Protein AF-A0A0B2VLT5-F1 (afdb_monomer)

Foldseek 3Di:
DDDDDDDPVVVVVVVCLQCVVVVVLVVCPPPPVVVVVVCVVVPDPDPDPPCQQQAWDAQLLDNVDTDGPVCNVVVNNVSVVVVCVVQPSNFDWDAAPLDRVDTHGPSCNVVCNVVPPSNVVSVVVVVPPPDDDDDDPPPPPPDDDDD

Solvent-accessible surface area (backbone atoms only — not comparable to full-atom values): 9099 Å² total; per-residue (Å²): 136,87,83,80,78,83,53,73,63,58,58,47,54,53,49,44,44,56,50,47,54,54,46,46,56,47,58,58,48,68,55,54,50,53,49,49,53,49,42,66,70,66,66,58,102,60,86,72,56,71,67,62,47,59,36,71,40,69,41,60,89,39,86,84,42,71,35,34,50,75,50,38,67,66,49,47,57,53,52,51,54,51,48,45,68,74,49,49,83,74,61,59,68,40,66,41,92,57,40,80,86,43,74,34,50,55,62,43,41,71,66,46,61,78,69,37,82,44,43,63,59,38,52,54,50,59,73,65,48,88,63,80,82,78,82,81,77,82,74,74,91,80,83,87,86,89,131

Structure (mmCIF, N/CA/C/O backbone):
data_AF-A0A0B2VLT5-F1
#
_entry.id   AF-A0A0B2VLT5-F1
#
loop_
_atom_site.group_PDB
_atom_site.id
_atom_site.type_symbol
_atom_site.label_atom_id
_atom_site.label_alt_id
_atom_site.label_comp_id
_atom_site.label_asym_id
_atom_site.label_entity_id
_atom_site.label_seq_id
_atom_site.pdbx_PDB_ins_code
_atom_site.Cartn_x
_atom_site.Cartn_y
_atom_site.Cartn_z
_atom_site.occupancy
_atom_site.B_iso_or_equiv
_atom_site.auth_seq_id
_atom_site.auth_comp_id
_atom_site.auth_asym_id
_atom_site.auth_atom_id
_atom_site.pdbx_PDB_model_num
ATOM 1 N N . MET A 1 1 ? -34.898 -13.452 -31.255 1.00 32.50 1 MET A N 1
ATOM 2 C CA . MET A 1 1 ? -33.589 -12.766 -31.201 1.00 32.50 1 MET A CA 1
ATOM 3 C C . MET A 1 1 ? -33.677 -11.670 -30.149 1.00 32.50 1 MET A C 1
ATOM 5 O O . MET A 1 1 ? -34.448 -10.741 -30.332 1.00 32.50 1 MET A O 1
ATOM 9 N N . TYR A 1 2 ? -33.009 -11.833 -29.003 1.00 28.30 2 TYR A N 1
ATOM 10 C CA . TYR A 1 2 ? -33.120 -10.909 -27.866 1.00 28.30 2 TYR A CA 1
ATOM 11 C C . TYR A 1 2 ? -32.146 -9.733 -28.020 1.00 28.30 2 TYR A C 1
ATOM 13 O O . TYR A 1 2 ? -30.931 -9.914 -27.968 1.00 28.30 2 TYR A O 1
ATOM 21 N N . TYR A 1 3 ? -32.688 -8.526 -28.171 1.00 31.03 3 TYR A N 1
ATOM 22 C CA . TYR A 1 3 ? -31.954 -7.268 -28.037 1.00 31.03 3 TYR A CA 1
ATOM 23 C C . TYR A 1 3 ? -31.656 -7.044 -26.543 1.00 31.03 3 TYR A C 1
ATOM 25 O O . TYR A 1 3 ? -32.567 -6.774 -25.764 1.00 31.03 3 TYR A O 1
ATOM 33 N N . LYS A 1 4 ? -30.396 -7.180 -26.106 1.00 37.44 4 LYS A N 1
ATOM 34 C CA . LYS A 1 4 ? -29.987 -6.767 -24.750 1.00 37.44 4 LYS A CA 1
ATOM 35 C C . LYS A 1 4 ? -29.753 -5.256 -24.754 1.00 37.44 4 LYS A C 1
ATOM 37 O O . LYS A 1 4 ? -28.730 -4.790 -25.255 1.00 37.44 4 LYS A O 1
ATOM 42 N N . SER A 1 5 ? -30.704 -4.490 -24.217 1.00 35.41 5 SER A N 1
ATOM 43 C CA . SER A 1 5 ? -30.521 -3.058 -23.979 1.00 35.41 5 SER A CA 1
ATOM 44 C C . SER A 1 5 ? -29.389 -2.857 -22.972 1.00 35.41 5 SER A C 1
ATOM 46 O O . SER A 1 5 ? -29.447 -3.360 -21.852 1.00 35.41 5 SER A O 1
ATOM 48 N N . LYS A 1 6 ? -28.340 -2.129 -23.368 1.00 43.66 6 LYS A N 1
ATOM 49 C CA . LYS A 1 6 ? -27.298 -1.670 -22.444 1.00 43.66 6 LYS A CA 1
ATOM 50 C C . LYS A 1 6 ? -27.939 -0.673 -21.487 1.00 43.66 6 LYS A C 1
ATOM 52 O O . LYS A 1 6 ? -28.342 0.413 -21.902 1.00 43.66 6 LYS A O 1
ATOM 57 N N . ASN A 1 7 ? -28.074 -1.054 -20.224 1.00 42.03 7 ASN A N 1
ATOM 58 C CA . ASN A 1 7 ? -28.660 -0.190 -19.217 1.00 42.03 7 ASN A CA 1
ATOM 59 C C . ASN A 1 7 ? -27.728 1.006 -18.985 1.00 42.03 7 ASN A C 1
ATOM 61 O O . ASN A 1 7 ? -26.517 0.854 -18.829 1.00 42.03 7 ASN A O 1
ATOM 65 N N . ARG A 1 8 ? -28.305 2.210 -18.927 1.00 33.72 8 ARG A N 1
ATOM 66 C CA . ARG A 1 8 ? -27.629 3.495 -18.648 1.00 33.72 8 ARG A CA 1
ATOM 67 C C . ARG A 1 8 ? -26.708 3.440 -17.414 1.00 33.72 8 ARG A C 1
ATOM 69 O O . ARG A 1 8 ? -25.706 4.148 -17.352 1.00 33.72 8 ARG A O 1
ATOM 76 N N . TRP A 1 9 ? -27.031 2.560 -16.467 1.00 30.94 9 TRP A N 1
ATOM 77 C CA . TRP A 1 9 ? -26.272 2.279 -15.249 1.00 30.94 9 TRP A CA 1
ATOM 78 C C . TRP A 1 9 ? -24.928 1.580 -15.486 1.00 30.94 9 TRP A C 1
ATOM 80 O O . TRP A 1 9 ? -23.974 1.870 -14.768 1.00 30.94 9 TRP A O 1
ATOM 90 N N . ASP A 1 10 ? -24.806 0.728 -16.506 1.00 39.78 10 ASP A N 1
ATOM 91 C CA . ASP A 1 10 ? -23.534 0.072 -16.841 1.00 39.78 10 ASP A CA 1
ATOM 92 C C . ASP A 1 10 ? -22.559 1.076 -17.453 1.00 39.78 10 ASP A C 1
ATOM 94 O O . ASP A 1 10 ? -21.380 1.108 -17.107 1.00 39.78 10 ASP A O 1
ATOM 98 N N . SER A 1 11 ? -23.071 1.984 -18.288 1.00 38.75 11 SER A N 1
ATOM 99 C CA . SER A 1 11 ? -22.299 3.111 -18.815 1.00 38.75 11 SER A CA 1
ATOM 100 C C . SER A 1 11 ? -21.906 4.106 -17.718 1.00 38.75 11 SER A C 1
ATOM 102 O O . SER A 1 11 ? -20.792 4.620 -17.755 1.00 38.75 11 SER A O 1
ATOM 104 N N . TYR A 1 12 ? -22.759 4.330 -16.711 1.00 33.28 12 TYR A N 1
ATOM 105 C CA . TYR A 1 12 ? -22.439 5.154 -15.538 1.00 33.28 12 TYR A CA 1
ATOM 106 C C . TYR A 1 12 ? -21.369 4.507 -14.647 1.00 33.28 12 TYR A C 1
ATOM 108 O O . TYR A 1 12 ? -20.418 5.177 -14.262 1.00 33.28 12 TYR A O 1
ATOM 116 N N . ARG A 1 13 ? -21.445 3.192 -14.399 1.00 34.34 13 ARG A N 1
ATOM 117 C CA . ARG A 1 13 ? -20.436 2.433 -13.637 1.00 34.34 13 ARG A CA 1
ATOM 118 C C . ARG A 1 13 ? -19.086 2.394 -14.360 1.00 34.34 13 ARG A C 1
ATOM 120 O O . ARG A 1 13 ? -18.043 2.504 -13.719 1.00 34.34 13 ARG A O 1
ATOM 127 N N . GLN A 1 14 ? -19.104 2.301 -15.692 1.00 39.12 14 GLN A N 1
ATOM 128 C CA . GLN A 1 14 ? -17.914 2.310 -16.552 1.00 39.12 14 GLN A CA 1
ATOM 129 C C . GLN A 1 14 ? -17.305 3.721 -16.714 1.00 39.12 14 GLN A C 1
ATOM 131 O O . GLN A 1 14 ? -16.085 3.876 -16.793 1.00 39.12 14 GLN A O 1
ATOM 136 N N . ALA A 1 15 ? -18.139 4.767 -16.713 1.00 38.34 15 ALA A N 1
ATOM 137 C CA . ALA A 1 15 ? -17.708 6.165 -16.676 1.00 38.34 15 ALA A CA 1
ATOM 138 C C . ALA A 1 15 ? -17.158 6.554 -15.296 1.00 38.34 15 ALA A C 1
ATOM 140 O O . ALA A 1 15 ? -16.119 7.209 -15.223 1.00 38.34 15 ALA A O 1
ATOM 141 N N . GLN A 1 16 ? -17.784 6.079 -14.213 1.00 33.00 16 GLN A N 1
ATOM 142 C CA . GLN A 1 16 ? -17.254 6.197 -12.859 1.00 33.00 16 GLN A CA 1
ATOM 143 C C . GLN A 1 16 ? -15.916 5.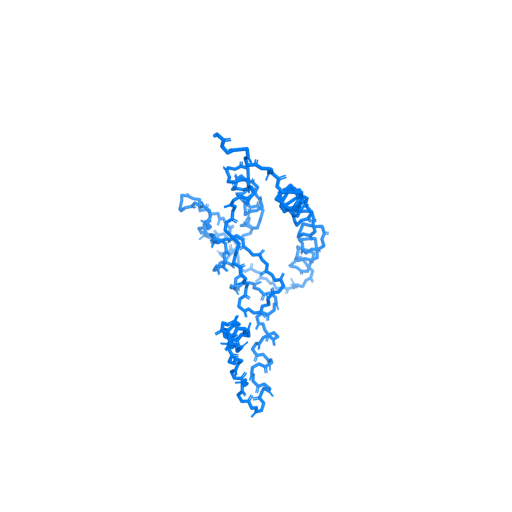472 -12.747 1.00 33.00 16 GLN A C 1
ATOM 145 O O . GLN A 1 16 ? -14.959 6.110 -12.368 1.00 33.00 16 GLN A O 1
ATOM 150 N N . THR A 1 17 ? -15.747 4.220 -13.173 1.00 41.47 17 THR A N 1
ATOM 151 C CA . THR A 1 17 ? -14.426 3.544 -13.086 1.00 41.47 17 THR A CA 1
ATOM 152 C C . THR A 1 17 ? -13.307 4.265 -13.849 1.00 41.47 17 THR A C 1
ATOM 154 O O . THR A 1 17 ? -12.176 4.313 -13.369 1.00 41.47 17 THR A O 1
ATOM 157 N N . ARG A 1 18 ? -13.599 4.896 -14.996 1.00 40.50 18 ARG A N 1
ATOM 158 C CA . ARG A 1 18 ? -12.617 5.714 -15.740 1.00 40.50 18 ARG A CA 1
ATOM 159 C C . ARG A 1 18 ? -12.307 7.051 -15.060 1.00 40.50 18 ARG A C 1
ATOM 161 O O . ARG A 1 18 ? -11.143 7.439 -14.993 1.00 40.50 18 ARG A O 1
ATOM 168 N N . ALA A 1 19 ? -13.323 7.741 -14.544 1.00 38.66 19 ALA A N 1
ATOM 169 C CA . ALA A 1 19 ? -13.156 9.003 -13.826 1.00 38.66 19 ALA A CA 1
ATOM 170 C C . ALA A 1 19 ? -12.525 8.797 -12.441 1.00 38.66 19 ALA A C 1
ATOM 172 O O . ALA A 1 19 ? -11.657 9.562 -12.049 1.00 38.66 19 ALA A O 1
ATOM 173 N N . VAL A 1 20 ? -12.901 7.729 -11.741 1.00 45.91 20 VAL A N 1
ATOM 174 C CA . VAL A 1 20 ? -12.418 7.322 -10.420 1.00 45.91 20 VAL A CA 1
ATOM 175 C C . VAL A 1 20 ? -10.979 6.827 -10.521 1.00 45.91 20 VAL A C 1
ATOM 177 O O . VAL A 1 20 ? -10.178 7.241 -9.706 1.00 45.91 20 VAL A O 1
ATOM 180 N N . GLY A 1 21 ? -10.584 6.083 -11.560 1.00 42.53 21 GLY A N 1
ATOM 181 C CA . GLY A 1 21 ? -9.178 5.700 -11.754 1.00 42.53 21 GLY A CA 1
ATOM 182 C C . GLY A 1 21 ? -8.243 6.901 -11.957 1.00 42.53 21 GLY A C 1
ATOM 183 O O . GLY A 1 21 ? -7.168 6.956 -11.365 1.00 42.53 21 GLY A O 1
ATOM 184 N N . LEU A 1 22 ? -8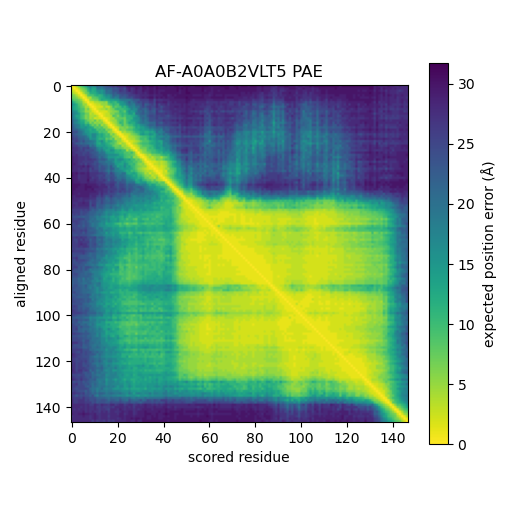.661 7.907 -12.737 1.00 38.75 22 LEU A N 1
ATOM 185 C CA . LEU A 1 22 ? -7.863 9.118 -12.981 1.00 38.75 22 LEU A CA 1
ATOM 186 C C . LEU A 1 22 ? -7.955 10.143 -11.835 1.00 38.75 22 LEU A C 1
ATOM 188 O O . LEU A 1 22 ? -6.977 10.834 -11.554 1.00 38.75 22 LEU A O 1
ATOM 192 N N . ALA A 1 23 ? -9.107 10.243 -11.170 1.00 41.19 23 ALA A N 1
ATOM 193 C CA . ALA A 1 23 ? -9.319 11.114 -10.017 1.00 41.19 23 ALA A CA 1
ATOM 194 C C . ALA A 1 23 ? -8.699 10.536 -8.743 1.00 41.19 23 ALA A C 1
ATOM 196 O O . ALA A 1 23 ? -8.127 11.302 -7.987 1.00 41.19 23 ALA A O 1
ATOM 197 N N . GLN A 1 24 ? -8.712 9.217 -8.530 1.00 43.50 24 GLN A N 1
ATOM 198 C CA . GLN A 1 24 ? -7.946 8.557 -7.468 1.00 43.50 24 GLN A CA 1
ATOM 199 C C . GLN A 1 24 ? -6.452 8.661 -7.766 1.00 43.50 24 GLN A C 1
ATOM 201 O O . GLN A 1 24 ? -5.702 9.073 -6.892 1.00 43.50 24 GLN A O 1
ATOM 206 N N . TYR A 1 25 ? -6.012 8.425 -9.009 1.00 42.34 25 TYR A N 1
ATOM 207 C CA . TYR A 1 25 ? -4.620 8.679 -9.391 1.00 42.34 25 TYR A CA 1
ATOM 208 C C . TYR A 1 25 ? -4.181 10.114 -9.059 1.00 42.34 25 TYR A C 1
ATOM 210 O O . TYR A 1 25 ? -3.100 10.283 -8.514 1.00 42.34 25 TYR A O 1
ATOM 218 N N . LYS A 1 26 ? -5.019 11.133 -9.312 1.00 39.09 26 LYS A N 1
ATOM 219 C CA . LYS A 1 26 ? -4.724 12.543 -8.989 1.00 39.09 26 LYS A CA 1
ATOM 220 C C . LYS A 1 26 ? -4.878 12.893 -7.498 1.00 39.09 26 LYS A C 1
ATOM 222 O O . LYS A 1 26 ? -4.019 13.589 -6.971 1.00 39.09 26 LYS A O 1
ATOM 227 N N . ALA A 1 27 ? -5.912 12.400 -6.814 1.00 40.19 27 ALA A N 1
ATOM 228 C CA . ALA A 1 27 ? -6.207 12.697 -5.407 1.00 40.19 27 ALA A CA 1
ATOM 229 C C . ALA A 1 27 ? -5.251 11.989 -4.433 1.00 40.19 27 ALA A C 1
ATOM 231 O O . ALA A 1 27 ? -4.867 12.576 -3.426 1.00 40.19 27 ALA A O 1
ATOM 232 N N . PHE A 1 28 ? -4.796 10.772 -4.756 1.00 43.16 28 PHE A N 1
ATOM 233 C CA . PHE A 1 28 ? -3.748 10.091 -3.987 1.00 43.16 28 PHE A CA 1
ATOM 234 C C . PHE A 1 28 ? -2.353 10.705 -4.224 1.00 43.16 28 PHE A C 1
ATOM 236 O O . PHE A 1 28 ? -1.499 10.616 -3.345 1.00 43.16 28 PHE A O 1
ATOM 243 N N . TYR A 1 29 ? -2.106 11.350 -5.376 1.00 45.06 29 TYR A N 1
ATOM 244 C CA . TYR A 1 29 ? -0.810 11.972 -5.690 1.00 45.06 29 TYR A CA 1
ATOM 245 C C . TYR A 1 29 ? -0.641 13.404 -5.171 1.00 45.06 29 TYR A C 1
ATOM 247 O O . TYR A 1 29 ? 0.478 13.776 -4.834 1.00 45.06 29 TYR A O 1
ATOM 255 N N . SER A 1 30 ? -1.690 14.235 -5.145 1.00 42.50 30 SER A N 1
ATOM 256 C CA . SER A 1 30 ? -1.492 15.685 -4.969 1.00 42.50 30 SER A CA 1
ATOM 257 C C . SER A 1 30 ? -1.357 16.151 -3.520 1.00 42.50 30 SER A C 1
ATOM 259 O O . SER A 1 30 ? -0.717 17.169 -3.290 1.00 42.50 30 SER A O 1
ATOM 261 N N . ALA A 1 31 ? -1.946 15.446 -2.551 1.00 40.34 31 ALA A N 1
ATOM 262 C CA . ALA A 1 31 ? -1.910 15.856 -1.142 1.00 40.34 31 ALA A CA 1
ATOM 263 C C . ALA A 1 31 ? -1.021 14.942 -0.286 1.00 40.34 31 ALA A C 1
ATOM 265 O O . ALA A 1 31 ? -0.200 15.428 0.481 1.00 40.34 31 ALA A O 1
ATOM 266 N N . TYR A 1 32 ? -1.121 13.621 -0.468 1.00 50.03 32 TYR A N 1
ATOM 267 C CA . TYR A 1 32 ? -0.439 12.655 0.399 1.00 50.03 32 TYR A CA 1
ATOM 268 C C . TYR A 1 32 ? 1.054 12.484 0.086 1.00 50.03 32 TYR A C 1
ATOM 270 O O . TYR A 1 32 ? 1.843 12.361 1.005 1.00 50.03 32 TYR A O 1
ATOM 278 N N . GLN A 1 33 ? 1.480 12.504 -1.182 1.00 52.34 33 GLN A N 1
ATOM 279 C CA . GLN A 1 33 ? 2.899 12.304 -1.530 1.00 52.34 33 GLN A CA 1
ATOM 280 C C . GLN A 1 33 ? 3.769 13.533 -1.240 1.00 52.34 33 GLN A C 1
ATOM 282 O O . GLN A 1 33 ? 4.922 13.379 -0.859 1.00 52.34 33 GLN A O 1
ATOM 287 N N . VAL A 1 34 ? 3.226 14.745 -1.396 1.00 46.69 34 VAL A N 1
ATOM 288 C CA . VAL A 1 34 ? 3.973 15.980 -1.113 1.00 46.69 34 VAL A CA 1
ATOM 289 C C . VAL A 1 34 ? 4.086 16.202 0.390 1.00 46.69 34 VAL A C 1
ATOM 291 O O . VAL A 1 34 ? 5.178 16.501 0.849 1.00 46.69 34 VAL A O 1
ATOM 294 N N . LEU A 1 35 ? 3.011 15.990 1.159 1.00 49.62 35 LEU A N 1
ATOM 295 C CA . LEU A 1 35 ? 3.065 16.089 2.619 1.00 49.62 35 LEU A CA 1
ATOM 296 C C . LEU A 1 35 ? 3.897 14.963 3.237 1.00 49.62 35 LEU A C 1
ATOM 298 O O . LEU A 1 35 ? 4.732 15.260 4.069 1.00 49.62 35 LEU A O 1
ATOM 302 N N . PHE A 1 36 ? 3.785 13.717 2.767 1.00 51.31 36 PHE A N 1
ATOM 303 C CA . PHE A 1 36 ? 4.591 12.606 3.289 1.00 51.31 36 PHE A CA 1
ATOM 304 C C . PHE A 1 36 ? 6.078 12.733 2.918 1.00 51.31 36 PHE A C 1
ATOM 306 O O . PHE A 1 36 ? 6.930 12.503 3.764 1.00 51.31 36 PHE A O 1
ATOM 313 N N . ALA A 1 37 ? 6.425 13.169 1.698 1.00 48.75 37 ALA A N 1
ATOM 314 C CA . ALA A 1 37 ? 7.821 13.466 1.355 1.00 48.75 37 ALA A CA 1
ATOM 315 C C . ALA A 1 37 ? 8.357 14.688 2.123 1.00 48.75 37 ALA A C 1
ATOM 317 O O . ALA A 1 37 ? 9.503 14.679 2.555 1.00 48.75 37 ALA A O 1
ATOM 318 N N . TYR A 1 38 ? 7.534 15.722 2.327 1.00 49.19 38 TYR A N 1
ATOM 319 C CA . TYR A 1 38 ? 7.897 16.914 3.097 1.00 49.19 38 TYR A CA 1
ATOM 320 C C . TYR A 1 38 ? 8.034 16.618 4.596 1.00 49.19 38 TYR A C 1
ATOM 322 O O . TYR A 1 38 ? 8.956 17.121 5.224 1.00 49.19 38 TYR A O 1
ATOM 330 N N . GLU A 1 39 ? 7.175 15.782 5.173 1.00 54.16 39 GLU A N 1
ATOM 331 C CA . GLU A 1 39 ? 7.256 15.331 6.564 1.00 54.16 39 GLU A CA 1
ATOM 332 C C . GLU A 1 39 ? 8.429 14.369 6.747 1.00 54.16 39 GLU A C 1
ATOM 334 O O . GLU A 1 39 ? 9.238 14.610 7.625 1.00 54.16 39 GLU A O 1
ATOM 339 N N . MET A 1 40 ? 8.656 13.391 5.863 1.00 50.59 40 MET A N 1
ATOM 340 C CA . MET A 1 40 ? 9.864 12.549 5.922 1.00 50.59 40 MET A CA 1
ATOM 341 C C . MET A 1 40 ? 11.170 13.350 5.782 1.00 50.59 40 MET A C 1
ATOM 343 O O . MET A 1 40 ? 12.185 12.952 6.345 1.00 50.59 40 MET A O 1
ATOM 347 N N . MET A 1 41 ? 11.161 14.471 5.049 1.00 49.47 41 MET A N 1
ATOM 348 C CA . MET A 1 41 ? 12.318 15.370 4.926 1.00 49.47 41 MET A CA 1
ATOM 349 C C . MET A 1 41 ? 12.445 16.388 6.077 1.00 49.47 41 MET A C 1
ATOM 351 O O . MET A 1 41 ? 13.543 16.895 6.287 1.00 49.47 41 MET A O 1
ATOM 355 N N . ASN A 1 42 ? 11.371 16.704 6.816 1.00 45.78 42 ASN A N 1
ATOM 356 C CA . ASN A 1 42 ? 11.377 17.734 7.875 1.00 45.78 42 ASN A CA 1
ATOM 357 C C . ASN A 1 42 ? 11.219 17.190 9.300 1.00 45.78 42 ASN A C 1
ATOM 359 O O . ASN A 1 42 ? 11.655 17.831 10.254 1.00 45.78 42 ASN A O 1
ATOM 363 N N . THR A 1 43 ? 10.625 16.015 9.479 1.00 45.41 43 THR A N 1
ATOM 364 C CA . THR A 1 43 ? 10.610 15.287 10.743 1.00 45.41 43 THR A CA 1
ATOM 365 C C . THR A 1 43 ? 11.796 14.348 10.728 1.00 45.41 43 THR A C 1
ATOM 367 O O . THR A 1 43 ? 11.666 13.168 10.420 1.00 45.41 43 THR A O 1
ATOM 370 N N . THR A 1 44 ? 12.972 14.905 10.996 1.00 44.56 44 THR A N 1
ATOM 371 C CA . THR A 1 44 ? 13.973 14.353 11.913 1.00 44.56 44 THR A CA 1
ATOM 372 C C . THR A 1 44 ? 15.369 14.838 11.535 1.00 44.56 44 THR A C 1
ATOM 374 O O . THR A 1 44 ? 15.962 14.461 10.532 1.00 44.56 44 THR A O 1
ATOM 377 N N . SER A 1 45 ? 15.969 15.594 12.444 1.00 50.22 45 SER A N 1
ATOM 378 C CA . SER A 1 45 ? 17.407 15.559 12.695 1.00 50.22 45 SER A CA 1
ATOM 379 C C . SER A 1 45 ? 17.807 14.188 13.278 1.00 50.22 45 SER A C 1
ATOM 381 O O . SER A 1 45 ? 18.378 14.118 14.364 1.00 50.22 45 SER A O 1
ATOM 383 N N . VAL A 1 46 ? 17.409 13.090 12.628 1.00 55.28 46 VAL A N 1
ATOM 384 C CA . VAL A 1 46 ? 17.827 11.726 12.958 1.00 55.28 46 VAL A CA 1
ATOM 385 C C . VAL A 1 46 ? 18.884 11.381 11.932 1.00 55.28 46 VAL A C 1
ATOM 387 O O . VAL A 1 46 ? 18.624 11.372 10.731 1.00 55.28 46 VAL A O 1
ATOM 390 N N . GLU A 1 47 ? 20.095 11.133 12.414 1.00 60.00 47 GLU A N 1
ATOM 391 C CA . GLU A 1 47 ? 21.168 10.551 11.621 1.00 60.00 47 GLU A CA 1
ATOM 392 C C . GLU A 1 47 ? 20.703 9.172 11.135 1.00 60.00 47 GLU A C 1
ATOM 394 O O . GLU A 1 47 ? 20.837 8.160 11.822 1.00 60.00 47 GLU A O 1
ATOM 399 N N . MET A 1 48 ? 20.064 9.125 9.966 1.00 61.12 48 MET A N 1
ATOM 400 C CA . MET A 1 48 ? 19.707 7.867 9.330 1.00 61.12 48 MET A CA 1
ATOM 401 C C . MET A 1 48 ? 21.006 7.145 8.970 1.00 61.12 48 MET A C 1
ATOM 403 O O . MET A 1 48 ? 21.813 7.659 8.195 1.00 61.12 48 MET A O 1
ATOM 407 N N . ASN A 1 49 ? 21.218 5.954 9.536 1.00 74.00 49 ASN A N 1
ATOM 408 C CA . ASN A 1 49 ? 22.391 5.143 9.227 1.00 74.00 49 ASN A CA 1
ATOM 409 C C . ASN A 1 49 ? 22.462 4.883 7.709 1.00 74.00 49 ASN A C 1
ATOM 411 O O . ASN A 1 49 ? 21.500 4.400 7.109 1.00 74.00 49 ASN A O 1
ATOM 415 N N . SER A 1 50 ? 23.615 5.180 7.099 1.00 77.12 50 SER A N 1
ATOM 416 C CA . SER A 1 50 ? 23.880 5.003 5.661 1.00 77.12 50 SER A CA 1
ATOM 417 C C . SER A 1 50 ? 23.553 3.595 5.138 1.00 77.12 50 SER A C 1
ATOM 419 O O . SER A 1 50 ? 23.149 3.424 3.985 1.00 77.12 50 SER A O 1
ATOM 421 N N . GLU A 1 51 ? 23.667 2.586 6.001 1.00 81.56 51 GLU A N 1
ATOM 422 C CA . GLU A 1 51 ? 23.361 1.194 5.680 1.00 81.56 51 GLU A CA 1
ATOM 423 C C . GLU A 1 51 ? 21.854 0.950 5.494 1.00 81.56 51 GLU A C 1
ATOM 425 O O . GLU A 1 51 ? 21.447 0.212 4.598 1.00 81.56 51 GLU A O 1
ATOM 430 N N . GLU A 1 52 ? 20.998 1.639 6.256 1.00 80.56 52 GLU A N 1
ATOM 431 C CA . GLU A 1 52 ? 19.545 1.477 6.144 1.00 80.56 52 GLU A CA 1
ATOM 432 C C . GLU A 1 52 ? 18.996 2.162 4.886 1.00 80.56 52 GLU A C 1
ATOM 434 O O . GLU A 1 52 ? 18.084 1.636 4.250 1.00 80.56 52 GLU A O 1
ATOM 439 N N . LEU A 1 53 ? 19.595 3.283 4.463 1.00 80.25 53 LEU A N 1
ATOM 440 C CA . LEU A 1 53 ? 19.238 4.001 3.227 1.00 80.25 53 LEU A CA 1
ATOM 441 C C . LEU A 1 53 ? 19.578 3.216 1.952 1.00 80.25 53 LEU A C 1
ATOM 443 O O . LEU A 1 53 ? 18.913 3.356 0.923 1.00 80.25 53 LEU A O 1
ATOM 447 N N . THR A 1 54 ? 20.622 2.391 2.016 1.00 87.69 54 THR A N 1
ATOM 448 C CA . THR A 1 54 ? 21.097 1.576 0.888 1.00 87.69 54 THR A CA 1
ATOM 449 C C . THR A 1 54 ? 20.532 0.157 0.902 1.00 87.69 54 THR A C 1
ATOM 451 O O . THR A 1 54 ? 20.685 -0.579 -0.078 1.00 87.69 54 THR A O 1
ATOM 454 N N . ARG A 1 55 ? 19.813 -0.222 1.969 1.00 92.38 55 ARG A N 1
ATOM 455 C CA . ARG A 1 55 ? 19.119 -1.504 2.083 1.00 92.38 55 ARG A CA 1
ATOM 456 C C . ARG A 1 55 ? 18.195 -1.727 0.887 1.00 92.38 55 ARG A C 1
ATOM 458 O O . ARG A 1 55 ? 17.331 -0.906 0.584 1.00 92.38 55 ARG A O 1
ATOM 465 N N . LEU A 1 56 ? 18.341 -2.879 0.235 1.00 94.00 56 LEU A N 1
ATOM 466 C CA . LEU A 1 56 ? 17.530 -3.240 -0.924 1.00 94.00 56 LEU A CA 1
ATOM 467 C C . LEU A 1 56 ? 16.167 -3.805 -0.503 1.00 94.00 56 LEU A C 1
ATOM 469 O O . LEU A 1 56 ? 16.075 -4.826 0.180 1.00 94.00 56 LEU A O 1
ATOM 473 N N . LEU A 1 57 ? 15.102 -3.169 -0.978 1.00 92.06 57 LEU A N 1
ATOM 474 C CA . LEU A 1 57 ? 13.716 -3.601 -0.862 1.00 92.06 57 LEU A CA 1
ATOM 475 C C . LEU A 1 57 ? 13.238 -4.199 -2.187 1.00 92.06 57 LEU A C 1
ATOM 477 O O . LEU A 1 57 ? 13.598 -3.734 -3.268 1.00 92.06 57 LEU A O 1
ATOM 481 N N . THR A 1 58 ? 12.413 -5.242 -2.104 1.00 95.12 58 THR A N 1
ATOM 482 C CA . THR A 1 58 ? 11.804 -5.869 -3.287 1.00 95.12 58 THR A CA 1
ATOM 483 C C . THR A 1 58 ? 10.505 -5.155 -3.646 1.00 95.12 58 THR A C 1
ATOM 485 O O . THR A 1 58 ? 9.682 -4.889 -2.768 1.00 95.12 58 THR A O 1
ATOM 488 N N . CYS A 1 59 ? 10.307 -4.844 -4.928 1.00 94.06 59 CYS A N 1
ATOM 489 C CA . CYS A 1 59 ? 9.086 -4.191 -5.385 1.00 94.06 59 CYS A CA 1
ATOM 490 C C . CYS A 1 59 ? 7.874 -5.139 -5.301 1.00 94.06 59 CYS A C 1
ATOM 492 O O . CYS A 1 59 ? 7.927 -6.246 -5.835 1.00 94.06 59 CYS A O 1
ATOM 494 N N . PRO A 1 60 ? 6.731 -4.691 -4.756 1.00 94.19 60 PRO A N 1
ATOM 495 C CA . PRO A 1 60 ? 5.494 -5.473 -4.726 1.00 94.19 60 PRO A CA 1
ATOM 496 C C . PRO A 1 60 ? 4.924 -5.800 -6.115 1.00 94.19 60 PRO A C 1
ATOM 498 O O . PRO A 1 60 ? 4.168 -6.753 -6.268 1.00 94.19 60 PRO A O 1
ATOM 501 N N . TYR A 1 61 ? 5.265 -5.017 -7.141 1.00 92.19 61 TYR A N 1
ATOM 502 C CA . TYR A 1 61 ? 4.776 -5.232 -8.507 1.00 92.19 61 TYR A CA 1
ATOM 503 C C . TYR A 1 61 ? 5.645 -6.205 -9.321 1.00 92.19 61 TYR A C 1
ATOM 505 O O . TYR A 1 61 ? 5.189 -6.691 -10.355 1.00 92.19 61 TYR A O 1
ATOM 513 N N . SER A 1 62 ? 6.890 -6.461 -8.898 1.00 92.88 62 SER A N 1
ATOM 514 C CA . SER A 1 62 ? 7.826 -7.362 -9.580 1.00 92.88 62 SER A CA 1
ATOM 515 C C . SER A 1 62 ? 8.934 -7.822 -8.633 1.00 92.88 62 SER A C 1
ATOM 517 O O . SER A 1 62 ? 9.703 -6.997 -8.136 1.00 92.88 62 SER A O 1
ATOM 519 N N . GLY A 1 63 ? 9.062 -9.140 -8.447 1.00 91.62 63 GLY A N 1
ATOM 520 C CA . GLY A 1 63 ? 10.118 -9.744 -7.623 1.00 91.62 63 GLY A CA 1
ATOM 521 C C . GLY A 1 63 ? 11.538 -9.520 -8.157 1.00 91.62 63 GLY A C 1
ATOM 522 O O . GLY A 1 63 ? 12.501 -9.630 -7.401 1.00 91.62 63 GLY A O 1
ATOM 523 N N . ASP A 1 64 ? 11.669 -9.146 -9.431 1.00 94.12 64 ASP A N 1
ATOM 524 C CA . ASP A 1 64 ? 12.961 -8.868 -10.065 1.00 94.12 64 ASP A CA 1
ATOM 525 C C . ASP A 1 64 ? 13.511 -7.485 -9.691 1.00 94.12 64 ASP A C 1
ATOM 527 O O . ASP A 1 64 ? 14.706 -7.216 -9.821 1.00 94.12 64 ASP A O 1
ATOM 531 N N . HIS A 1 65 ? 12.652 -6.577 -9.226 1.00 94.31 65 HIS A N 1
ATOM 532 C CA . HIS A 1 65 ? 13.066 -5.229 -8.865 1.00 94.31 65 HIS A CA 1
ATOM 533 C C . HIS A 1 65 ? 13.558 -5.191 -7.416 1.00 94.31 65 HIS A C 1
ATOM 535 O O . HIS A 1 65 ? 12.767 -5.317 -6.478 1.00 94.31 65 HIS A O 1
ATOM 541 N N . LYS A 1 66 ? 14.857 -4.933 -7.246 1.00 95.94 66 LYS A N 1
ATOM 542 C CA . LYS A 1 66 ? 15.496 -4.634 -5.959 1.00 95.94 66 LYS A CA 1
ATOM 543 C C . LYS A 1 66 ? 15.951 -3.179 -5.952 1.00 95.94 66 LYS A C 1
ATOM 545 O O . LYS A 1 66 ? 16.748 -2.793 -6.801 1.00 95.94 66 LYS A O 1
ATOM 550 N N . ILE A 1 67 ? 15.422 -2.379 -5.034 1.00 92.94 67 ILE A N 1
ATOM 551 C CA . ILE A 1 67 ? 15.562 -0.917 -5.023 1.00 92.94 67 ILE A CA 1
ATOM 552 C C . ILE A 1 67 ? 16.032 -0.476 -3.644 1.00 92.94 67 ILE A C 1
ATOM 554 O O . ILE A 1 67 ? 15.566 -1.024 -2.649 1.00 92.94 67 ILE A O 1
ATOM 558 N N . ALA A 1 68 ? 16.936 0.499 -3.574 1.00 89.50 68 ALA A N 1
ATOM 559 C CA . ALA A 1 68 ? 17.347 1.078 -2.299 1.00 89.50 68 ALA A CA 1
ATOM 560 C C . ALA A 1 68 ? 16.136 1.664 -1.553 1.00 89.50 68 ALA A C 1
ATOM 562 O O . ALA A 1 68 ? 15.203 2.185 -2.173 1.00 89.50 68 ALA A O 1
ATOM 563 N N . SER A 1 69 ? 16.137 1.575 -0.226 1.00 86.75 69 SER A N 1
ATOM 564 C CA . SER A 1 69 ? 15.030 2.047 0.610 1.00 86.75 69 SER A CA 1
ATOM 565 C C . SER A 1 69 ? 14.735 3.533 0.390 1.00 86.75 69 SER A C 1
ATOM 567 O O . SER A 1 69 ? 13.568 3.912 0.330 1.00 8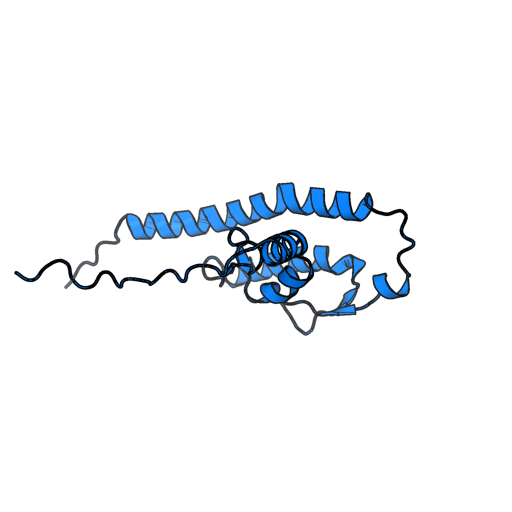6.75 69 SER A O 1
ATOM 569 N N . ILE A 1 70 ? 15.764 4.352 0.150 1.00 83.94 70 ILE A N 1
ATOM 570 C CA . ILE A 1 70 ? 15.614 5.780 -0.158 1.00 83.94 70 ILE A CA 1
ATOM 571 C C . ILE A 1 70 ? 14.839 6.041 -1.465 1.00 83.94 70 ILE A C 1
ATOM 573 O O . ILE A 1 70 ? 14.102 7.019 -1.568 1.00 83.94 70 ILE A O 1
ATOM 577 N N . ASP A 1 71 ? 14.931 5.131 -2.438 1.00 85.31 71 ASP A N 1
ATOM 578 C CA . ASP A 1 71 ? 14.343 5.285 -3.775 1.00 85.31 71 ASP A CA 1
ATOM 579 C C . ASP A 1 71 ? 13.011 4.534 -3.950 1.00 85.31 71 ASP A C 1
ATOM 581 O O . ASP A 1 71 ? 12.341 4.662 -4.985 1.00 85.31 71 ASP A O 1
ATOM 585 N N . ILE A 1 72 ? 12.599 3.727 -2.965 1.00 84.19 72 ILE A N 1
ATOM 586 C CA . ILE A 1 72 ? 11.486 2.780 -3.124 1.00 84.19 72 ILE A CA 1
ATOM 587 C C . ILE A 1 72 ? 10.164 3.478 -3.460 1.00 84.19 72 ILE A C 1
ATOM 589 O O . ILE A 1 72 ? 9.418 3.000 -4.312 1.00 84.19 72 ILE A O 1
ATOM 593 N N . PHE A 1 73 ? 9.875 4.635 -2.863 1.00 82.12 73 PHE A N 1
ATOM 594 C CA . PHE A 1 73 ? 8.626 5.363 -3.101 1.00 82.12 73 PHE A CA 1
ATOM 595 C C . PHE A 1 73 ? 8.530 5.903 -4.528 1.00 82.12 73 PHE A C 1
ATOM 597 O O . PHE A 1 73 ? 7.500 5.746 -5.193 1.00 82.12 73 PHE A O 1
ATOM 604 N N . LEU A 1 74 ? 9.628 6.471 -5.032 1.00 82.88 74 LEU A N 1
ATOM 605 C CA . LEU A 1 74 ? 9.715 6.942 -6.411 1.00 82.88 74 LEU A CA 1
ATOM 606 C C . LEU A 1 74 ? 9.596 5.772 -7.399 1.00 82.88 74 LEU A C 1
ATOM 608 O O . LEU A 1 74 ? 8.917 5.872 -8.426 1.00 82.88 74 LEU A O 1
ATOM 612 N N . HIS A 1 75 ? 10.201 4.631 -7.071 1.00 86.44 75 HIS A N 1
ATOM 613 C CA . HIS A 1 75 ? 10.066 3.414 -7.859 1.00 86.44 75 HIS A CA 1
ATOM 614 C C . HIS A 1 75 ? 8.622 2.883 -7.887 1.00 86.44 75 HIS A C 1
ATOM 616 O O . HIS A 1 75 ? 8.107 2.543 -8.958 1.00 86.44 75 HIS A O 1
ATOM 622 N N . LEU A 1 76 ? 7.949 2.832 -6.735 1.00 85.50 76 LEU A N 1
ATOM 623 C CA . LEU A 1 76 ? 6.560 2.378 -6.614 1.00 85.50 76 LEU A CA 1
ATOM 624 C C . LEU A 1 76 ? 5.615 3.231 -7.446 1.00 85.50 76 LEU A C 1
ATOM 626 O O . LEU A 1 76 ? 4.768 2.692 -8.149 1.00 85.50 76 LEU A O 1
ATOM 630 N N . ALA A 1 77 ? 5.801 4.548 -7.432 1.00 81.62 77 ALA A N 1
ATOM 631 C CA . ALA A 1 77 ? 5.083 5.492 -8.278 1.00 81.62 77 ALA A CA 1
ATOM 632 C C . ALA A 1 77 ? 5.103 5.087 -9.767 1.00 81.62 77 ALA A C 1
ATOM 634 O O . ALA A 1 77 ? 4.059 5.043 -10.431 1.00 81.62 77 ALA A O 1
ATOM 635 N N . LYS A 1 78 ? 6.285 4.731 -10.285 1.00 84.69 78 LYS A N 1
ATOM 636 C CA . LYS A 1 78 ? 6.456 4.254 -11.663 1.00 84.69 78 LYS A CA 1
ATOM 637 C C . LYS A 1 78 ? 5.778 2.899 -11.881 1.00 84.69 78 LYS A C 1
ATOM 639 O O . LYS A 1 78 ? 4.963 2.771 -12.792 1.00 84.69 78 LYS A O 1
ATOM 644 N N . CYS A 1 79 ? 6.066 1.910 -11.036 1.00 88.00 79 CYS A N 1
ATOM 645 C CA . CYS A 1 79 ? 5.518 0.560 -11.193 1.00 88.00 79 CYS A CA 1
ATOM 646 C C . CYS A 1 79 ? 3.993 0.528 -11.070 1.00 88.00 79 CYS A C 1
ATOM 648 O O . CYS A 1 79 ? 3.321 -0.141 -11.852 1.00 88.00 79 CYS A O 1
ATOM 650 N N . ARG A 1 80 ? 3.430 1.324 -10.161 1.00 87.62 80 ARG A N 1
ATOM 651 C CA . ARG A 1 80 ? 1.989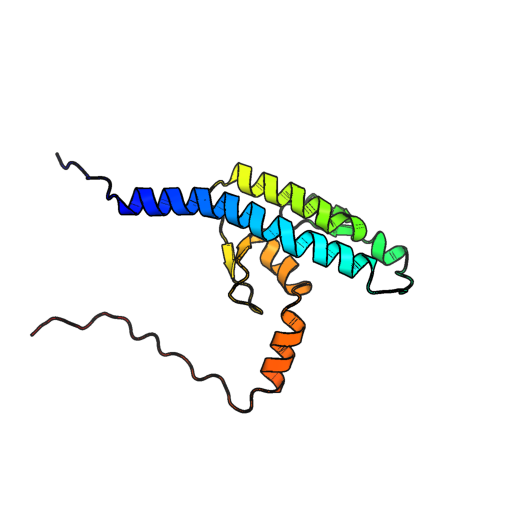 1.504 -10.002 1.00 87.62 80 ARG A CA 1
ATOM 652 C C . ARG A 1 80 ? 1.365 2.072 -11.276 1.00 87.62 80 ARG A C 1
ATOM 654 O O . ARG A 1 80 ? 0.349 1.562 -11.742 1.00 87.62 80 ARG A O 1
ATOM 661 N N . LYS A 1 81 ? 1.976 3.095 -11.883 1.00 84.19 81 LYS A N 1
ATOM 662 C CA . LYS A 1 81 ? 1.516 3.664 -13.162 1.00 84.19 81 LYS A CA 1
ATOM 663 C C . LYS A 1 81 ? 1.495 2.614 -14.275 1.00 84.19 81 LYS A C 1
ATOM 665 O O . LYS A 1 81 ? 0.526 2.551 -15.031 1.00 84.19 81 LYS A O 1
ATOM 670 N N . ASP A 1 82 ? 2.537 1.798 -14.375 1.00 86.50 82 ASP A N 1
ATOM 671 C CA . ASP A 1 82 ? 2.627 0.755 -15.399 1.00 86.50 82 ASP A CA 1
ATOM 672 C C . ASP A 1 82 ? 1.644 -0.396 -15.132 1.00 86.50 82 ASP A C 1
ATOM 674 O O . ASP A 1 82 ? 1.005 -0.885 -16.065 1.00 86.50 82 ASP A O 1
ATOM 678 N N . TYR A 1 83 ? 1.406 -0.741 -13.864 1.00 87.00 83 TYR A N 1
ATOM 679 C CA . TYR A 1 83 ? 0.352 -1.669 -13.454 1.00 87.00 83 TYR A CA 1
ATOM 680 C C . TYR A 1 83 ? -1.037 -1.174 -13.888 1.00 87.00 83 TYR A C 1
ATOM 682 O O . TYR A 1 83 ? -1.772 -1.896 -14.564 1.00 87.00 83 TYR A O 1
ATOM 690 N N . TYR A 1 84 ? -1.371 0.091 -13.615 1.00 83.50 84 TYR A N 1
ATOM 691 C CA . TYR A 1 84 ? -2.623 0.699 -14.079 1.00 83.50 84 TYR A CA 1
ATOM 692 C C . TYR A 1 84 ? -2.747 0.718 -15.604 1.00 83.50 84 TYR A C 1
ATOM 694 O O . TYR A 1 84 ? -3.828 0.480 -16.136 1.00 83.50 84 TYR A O 1
ATOM 702 N N . ARG A 1 85 ? -1.656 0.977 -16.330 1.00 84.75 85 ARG A N 1
ATOM 703 C CA . ARG A 1 85 ? -1.656 0.940 -17.801 1.00 84.75 85 ARG A CA 1
ATOM 704 C C . ARG A 1 85 ? -1.924 -0.460 -18.343 1.00 84.75 85 ARG A C 1
ATOM 706 O O . ARG A 1 85 ? -2.667 -0.593 -19.309 1.00 84.75 85 ARG A O 1
ATOM 713 N N . LYS A 1 86 ? -1.331 -1.485 -17.727 1.00 87.25 86 LYS A N 1
ATOM 714 C CA . LYS A 1 86 ? -1.455 -2.884 -18.153 1.00 87.25 86 LYS A CA 1
ATOM 715 C C . LYS A 1 86 ? -2.839 -3.467 -17.859 1.00 87.25 86 LYS A C 1
ATOM 717 O O . LYS A 1 86 ? -3.369 -4.208 -18.679 1.00 87.25 86 LYS A O 1
ATOM 722 N N . HIS A 1 87 ? -3.415 -3.138 -16.704 1.00 82.75 87 HIS A N 1
ATOM 723 C CA . HIS A 1 87 ? -4.649 -3.758 -16.204 1.00 82.75 87 HIS A CA 1
ATOM 724 C C . HIS A 1 87 ? -5.894 -2.863 -16.335 1.00 82.75 87 HIS A C 1
ATOM 726 O O . HIS A 1 87 ? -7.025 -3.343 -16.235 1.00 82.75 87 HIS A O 1
ATOM 732 N N . GLY A 1 88 ? -5.712 -1.567 -16.597 1.00 79.12 88 GLY A N 1
ATOM 733 C CA . GLY A 1 88 ? -6.796 -0.616 -16.818 1.00 79.12 88 GLY A CA 1
ATOM 734 C C . GLY A 1 88 ? -7.764 -0.528 -15.626 1.00 79.12 88 GLY A C 1
ATOM 735 O O . GLY A 1 88 ? -7.326 -0.512 -14.477 1.00 79.12 88 GLY A O 1
ATOM 736 N N . PRO A 1 89 ? -9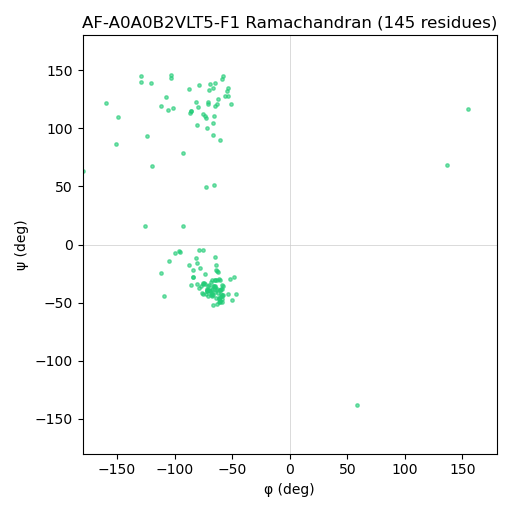.088 -0.459 -15.865 1.00 76.25 89 PRO A N 1
ATOM 737 C CA . PRO A 1 89 ? -10.090 -0.356 -14.801 1.00 76.25 89 PRO A CA 1
ATOM 738 C C . PRO A 1 89 ? -10.337 -1.677 -14.051 1.00 76.25 89 PRO A C 1
ATOM 740 O O . PRO A 1 89 ? -11.121 -1.692 -13.110 1.00 76.25 89 PRO A O 1
ATOM 743 N N . CYS A 1 90 ? -9.714 -2.782 -14.470 1.00 81.19 90 CYS A N 1
ATOM 744 C CA . CYS A 1 90 ? -9.919 -4.117 -13.901 1.00 81.19 90 CYS A CA 1
ATOM 745 C C . CYS A 1 90 ? -8.924 -4.452 -12.780 1.00 81.19 90 CYS A C 1
ATOM 747 O O . CYS A 1 90 ? -8.747 -5.623 -12.450 1.00 81.19 90 CYS A O 1
ATOM 749 N N . ILE A 1 91 ? -8.232 -3.453 -12.231 1.00 86.31 91 ILE A N 1
ATOM 750 C CA . ILE A 1 91 ? -7.300 -3.677 -11.131 1.00 86.31 91 ILE A CA 1
ATOM 751 C C . ILE A 1 91 ? -8.036 -4.052 -9.842 1.00 86.31 91 ILE A C 1
ATOM 753 O O . ILE A 1 91 ? -9.046 -3.449 -9.484 1.00 86.31 91 ILE A O 1
ATOM 757 N N . ASP A 1 92 ? -7.487 -5.033 -9.132 1.00 87.69 92 ASP A N 1
ATOM 758 C CA . ASP A 1 92 ? -7.983 -5.435 -7.820 1.00 87.69 92 ASP A CA 1
ATOM 759 C C . ASP A 1 92 ? -7.473 -4.458 -6.746 1.00 87.69 92 ASP A C 1
ATOM 761 O O . ASP A 1 92 ? -6.258 -4.290 -6.568 1.00 87.69 92 ASP A O 1
ATOM 765 N N . LEU A 1 93 ? -8.408 -3.783 -6.073 1.00 87.44 93 LEU A N 1
ATOM 766 C CA . LEU A 1 93 ? -8.153 -2.849 -4.977 1.00 87.44 93 LEU A CA 1
ATOM 767 C C . LEU A 1 93 ? -8.589 -3.492 -3.665 1.00 87.44 93 LEU A C 1
ATOM 769 O O . LEU A 1 93 ? -9.745 -3.880 -3.510 1.00 87.44 93 LEU A O 1
ATOM 773 N N . GLN A 1 94 ? -7.682 -3.525 -2.697 1.00 87.31 94 GLN A N 1
ATOM 774 C CA . GLN A 1 94 ? -7.962 -3.984 -1.344 1.00 87.31 94 GLN A CA 1
ATOM 775 C C . GLN A 1 94 ? -8.105 -2.798 -0.393 1.00 87.31 94 GLN A C 1
ATOM 777 O O . GLN A 1 94 ? -7.444 -1.768 -0.552 1.00 87.31 94 GLN A O 1
ATOM 782 N N . LYS A 1 95 ? -8.984 -2.948 0.599 1.00 87.69 95 LYS A N 1
ATOM 783 C CA . LYS A 1 95 ? -9.105 -1.986 1.696 1.00 87.69 95 LYS A CA 1
ATOM 784 C C . LYS A 1 95 ? -7.980 -2.224 2.700 1.00 87.69 95 LYS A C 1
ATOM 786 O O . LYS A 1 95 ? -7.708 -3.370 3.042 1.00 87.69 95 LYS A O 1
ATOM 791 N N . CYS A 1 96 ? -7.362 -1.153 3.183 1.00 86.44 96 CYS A N 1
ATOM 792 C CA . CYS A 1 96 ? -6.419 -1.230 4.298 1.00 86.44 96 CYS A CA 1
ATOM 793 C C . CYS A 1 96 ? -7.134 -1.666 5.583 1.00 86.44 96 CYS A C 1
ATOM 795 O O . CYS A 1 96 ? -8.224 -1.166 5.875 1.00 86.44 96 CYS A O 1
ATOM 797 N N . ARG A 1 97 ? -6.502 -2.537 6.382 1.00 91.19 97 ARG A N 1
ATOM 798 C CA . ARG A 1 97 ? -7.054 -2.962 7.679 1.00 91.19 97 ARG A CA 1
ATOM 799 C C . ARG A 1 97 ? -7.148 -1.834 8.709 1.00 91.19 97 ARG A C 1
ATOM 801 O O . ARG A 1 97 ? -8.053 -1.844 9.530 1.00 91.19 97 ARG A O 1
ATOM 808 N N . TYR A 1 98 ? -6.238 -0.861 8.640 1.00 86.44 98 TYR A N 1
ATOM 809 C CA . TYR A 1 98 ? -6.163 0.239 9.606 1.00 86.44 98 TYR A CA 1
ATOM 810 C C . TYR A 1 98 ? -7.117 1.387 9.264 1.00 86.44 98 TYR A C 1
ATOM 812 O O . TYR A 1 98 ? -7.562 2.114 10.145 1.00 86.44 98 TYR A O 1
ATOM 820 N N . ASN A 1 99 ? -7.431 1.571 7.977 1.00 84.00 99 ASN A N 1
ATOM 821 C CA . ASN A 1 99 ? -8.300 2.649 7.516 1.00 84.00 99 ASN A CA 1
ATOM 822 C C . ASN A 1 99 ? -9.086 2.236 6.265 1.00 84.00 99 ASN A C 1
ATOM 824 O O . ASN A 1 99 ? -8.544 2.160 5.161 1.00 84.00 99 ASN A O 1
ATOM 828 N N . GLY A 1 100 ? -10.397 2.041 6.429 1.00 82.94 100 GLY A N 1
ATOM 829 C CA . GLY A 1 100 ? -11.300 1.617 5.355 1.00 82.94 100 GLY A CA 1
ATOM 830 C C . GLY A 1 100 ? -11.467 2.617 4.201 1.00 82.94 100 GLY A C 1
ATOM 831 O O . GLY A 1 100 ? -12.029 2.247 3.169 1.00 82.94 100 GLY A O 1
ATOM 832 N N . CYS A 1 101 ? -10.979 3.854 4.342 1.00 83.19 101 CYS A N 1
ATOM 833 C CA . CYS A 1 101 ? -10.936 4.847 3.265 1.00 83.19 101 CYS A CA 1
ATOM 834 C C . CYS A 1 101 ? -9.745 4.641 2.315 1.00 83.19 101 CYS A 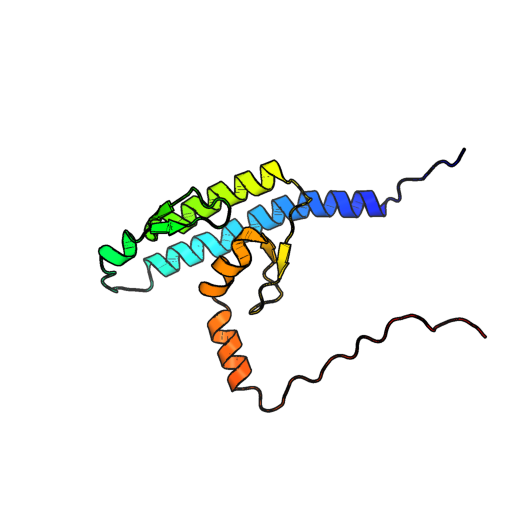C 1
ATOM 836 O O . CYS A 1 101 ? -9.737 5.192 1.213 1.00 83.19 101 CYS A O 1
ATOM 838 N N . HIS A 1 102 ? -8.738 3.859 2.711 1.00 82.94 102 HIS A N 1
ATOM 839 C CA . HIS A 1 102 ? -7.594 3.553 1.860 1.00 82.94 102 HIS A CA 1
ATOM 840 C C . HIS A 1 102 ? -7.906 2.354 0.964 1.00 82.94 102 HIS A C 1
ATOM 842 O O . HIS A 1 102 ? -8.048 1.227 1.437 1.00 82.94 102 HIS A O 1
ATOM 848 N N . PHE A 1 103 ? -7.953 2.605 -0.343 1.00 84.56 103 PHE A N 1
ATOM 849 C CA . PHE A 1 103 ? -8.014 1.573 -1.374 1.00 84.56 103 PHE A CA 1
ATOM 850 C C . PHE A 1 103 ? -6.652 1.471 -2.053 1.00 84.56 103 PHE A C 1
ATOM 852 O O . PHE A 1 103 ? -6.195 2.419 -2.692 1.00 84.56 103 PHE A O 1
ATOM 859 N N . VAL A 1 104 ? -6.002 0.321 -1.906 1.00 85.75 104 VAL A N 1
ATOM 860 C CA . VAL A 1 104 ? -4.621 0.086 -2.339 1.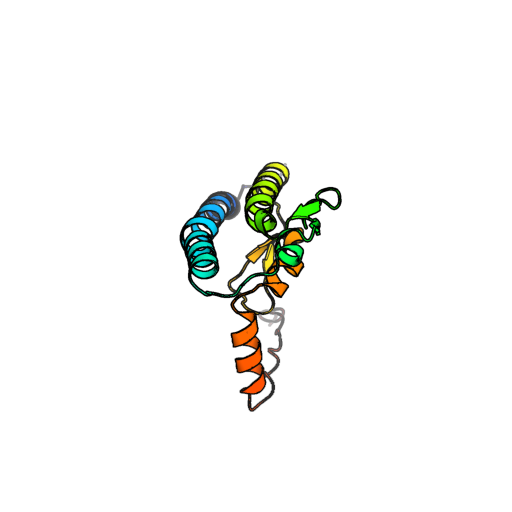00 85.75 104 VAL A CA 1
ATOM 861 C C . VAL A 1 104 ? -4.601 -1.055 -3.356 1.00 85.75 104 VAL A C 1
ATOM 863 O O . VAL A 1 104 ? -5.318 -2.040 -3.169 1.00 85.75 104 VAL A O 1
ATOM 866 N N . PRO A 1 105 ? -3.805 -0.973 -4.438 1.00 89.94 105 PRO A N 1
ATOM 867 C CA . PRO A 1 105 ? -3.630 -2.096 -5.352 1.00 89.94 105 PRO A CA 1
ATOM 868 C C . PRO A 1 105 ? -3.208 -3.357 -4.603 1.00 89.94 105 PRO A C 1
ATOM 870 O O . PRO A 1 105 ? -2.293 -3.316 -3.784 1.00 89.94 105 PRO A O 1
ATOM 873 N N . LYS A 1 106 ? -3.839 -4.488 -4.923 1.00 91.69 106 LYS A N 1
ATOM 874 C CA . LYS A 1 106 ? -3.574 -5.778 -4.276 1.00 91.69 106 LYS A CA 1
ATOM 875 C C . LYS A 1 106 ? -2.088 -6.137 -4.121 1.00 91.69 106 LYS A C 1
ATOM 877 O O . LYS A 1 106 ? -1.749 -6.583 -3.032 1.00 91.69 106 LYS A O 1
ATOM 882 N N . PRO A 1 107 ? -1.205 -5.929 -5.118 1.00 93.06 107 PRO A N 1
ATOM 883 C CA . PRO A 1 107 ? 0.217 -6.229 -4.951 1.00 93.06 107 PRO A CA 1
ATOM 884 C C . PRO A 1 107 ? 0.885 -5.403 -3.842 1.00 93.06 107 PRO A C 1
ATOM 886 O O . PRO A 1 107 ? 1.828 -5.857 -3.211 1.00 93.06 107 PRO A O 1
ATOM 889 N N . GLU A 1 108 ? 0.399 -4.186 -3.593 1.00 90.75 108 GLU A N 1
ATOM 890 C CA . GLU A 1 108 ? 1.028 -3.206 -2.707 1.00 90.75 108 GLU A CA 1
ATOM 891 C C . GLU A 1 108 ? 0.448 -3.209 -1.280 1.00 90.75 108 GLU A C 1
ATOM 893 O O . GLU A 1 108 ? 0.970 -2.509 -0.417 1.00 90.75 108 GLU A O 1
ATOM 898 N N . ILE A 1 109 ? -0.609 -3.980 -0.996 1.00 90.31 109 ILE A N 1
ATOM 899 C CA . ILE A 1 109 ? -1.332 -3.897 0.286 1.00 90.31 109 ILE A CA 1
ATOM 900 C C . ILE A 1 109 ? -0.431 -4.164 1.499 1.00 90.31 109 ILE A C 1
ATOM 902 O O . ILE A 1 109 ? -0.416 -3.371 2.434 1.00 90.31 109 ILE A O 1
ATOM 906 N N . GLU A 1 110 ? 0.389 -5.214 1.455 1.00 91.88 110 GLU A N 1
ATOM 907 C CA . GLU A 1 110 ? 1.288 -5.578 2.557 1.00 91.88 110 GLU A CA 1
ATOM 908 C C . GLU A 1 110 ? 2.367 -4.513 2.774 1.00 91.88 110 GLU A C 1
ATOM 910 O O . GLU A 1 110 ? 2.771 -4.210 3.897 1.00 91.88 110 GLU A O 1
ATOM 915 N N . PHE A 1 111 ? 2.835 -3.914 1.678 1.00 89.56 111 PHE A N 1
ATOM 916 C CA . PHE A 1 111 ? 3.804 -2.833 1.730 1.00 89.56 111 PHE A CA 1
ATOM 917 C C . PHE A 1 111 ? 3.188 -1.567 2.340 1.00 89.56 111 PHE A C 1
ATOM 919 O O . PHE A 1 111 ? 3.809 -0.949 3.202 1.00 89.56 111 PHE A O 1
ATOM 926 N N . HIS A 1 112 ? 1.958 -1.221 1.950 1.00 89.00 112 HIS A N 1
ATOM 927 C CA . HIS A 1 112 ? 1.207 -0.104 2.519 1.00 89.00 112 HIS A CA 1
ATOM 928 C C . HIS A 1 112 ? 0.940 -0.286 4.013 1.00 89.00 112 HIS A C 1
ATOM 930 O O . HIS A 1 112 ? 1.160 0.647 4.775 1.00 89.00 112 HIS A O 1
ATOM 936 N N . GLU A 1 113 ? 0.476 -1.462 4.441 1.00 87.88 113 GLU A N 1
ATOM 937 C CA . GLU A 1 113 ? 0.105 -1.716 5.837 1.00 87.88 113 GLU A CA 1
ATOM 938 C C . GLU A 1 113 ? 1.281 -1.498 6.799 1.00 87.88 113 GLU A C 1
ATOM 940 O O . GLU A 1 113 ? 1.097 -0.885 7.847 1.00 87.88 113 GLU A O 1
ATOM 945 N N . ARG A 1 114 ? 2.506 -1.878 6.410 1.00 87.75 114 ARG A N 1
ATOM 946 C CA . ARG A 1 114 ? 3.717 -1.655 7.225 1.00 87.75 114 ARG A CA 1
ATOM 947 C C . ARG A 1 114 ? 4.075 -0.186 7.451 1.00 87.75 114 ARG A C 1
ATOM 949 O O . ARG A 1 114 ? 4.818 0.112 8.375 1.00 87.75 114 ARG A O 1
ATOM 956 N N . MET A 1 115 ? 3.597 0.711 6.595 1.00 81.81 115 MET A N 1
ATOM 957 C CA . MET A 1 115 ? 3.936 2.139 6.627 1.00 81.81 115 MET A CA 1
ATOM 958 C C . MET A 1 115 ? 2.683 3.015 6.682 1.00 81.81 115 MET A C 1
ATOM 960 O O . MET A 1 115 ? 2.717 4.201 6.350 1.00 81.81 115 MET A O 1
ATOM 964 N N . CYS A 1 116 ? 1.541 2.420 7.020 1.00 83.31 116 CYS A N 1
ATOM 965 C CA . CYS A 1 116 ? 0.281 3.127 7.036 1.00 83.31 116 CYS A CA 1
ATOM 966 C C . CYS A 1 116 ? 0.287 4.105 8.207 1.00 83.31 116 CYS A C 1
ATOM 968 O O . CYS A 1 116 ? 0.394 3.689 9.355 1.00 83.31 116 CYS A O 1
ATOM 970 N N . HIS A 1 117 ? 0.092 5.394 7.937 1.00 83.88 117 HIS A N 1
ATOM 971 C CA . HIS A 1 117 ? 0.039 6.406 8.994 1.00 83.88 117 HIS A CA 1
ATOM 972 C C . HIS A 1 117 ? -1.128 6.183 9.978 1.00 83.88 117 HIS A C 1
ATOM 974 O O . HIS A 1 117 ? -1.072 6.597 11.126 1.00 83.88 117 HIS A O 1
ATOM 980 N N . SER A 1 118 ? -2.187 5.484 9.552 1.00 83.69 118 SER A N 1
ATOM 981 C CA . SER A 1 118 ? -3.304 5.118 10.431 1.00 83.69 118 SER A CA 1
ATOM 982 C C . SER A 1 118 ? -3.011 3.917 11.340 1.00 83.69 118 SER A C 1
ATOM 984 O O . SER A 1 118 ? -3.869 3.583 12.146 1.00 83.69 118 SER A O 1
ATOM 986 N N . ASN A 1 119 ? -1.854 3.252 11.212 1.00 86.06 119 ASN A N 1
ATOM 987 C CA . ASN A 1 119 ? -1.501 2.081 12.022 1.00 86.06 119 ASN A CA 1
ATOM 988 C C . ASN A 1 119 ? -1.453 2.414 13.523 1.00 86.06 119 ASN A C 1
ATOM 990 O O . ASN A 1 119 ? -2.089 1.727 14.317 1.00 86.06 119 ASN A O 1
ATOM 994 N N . GLU A 1 120 ? -0.757 3.492 13.889 1.00 88.00 120 GLU A N 1
ATOM 995 C CA . GLU A 1 120 ? -0.594 3.906 15.286 1.00 88.00 120 GLU A CA 1
ATOM 996 C C . GLU A 1 120 ? -1.942 4.269 15.918 1.00 88.00 120 GLU A C 1
ATOM 998 O O . GLU A 1 120 ? -2.326 3.701 16.938 1.00 88.00 120 GLU A O 1
ATOM 1003 N N . LEU A 1 121 ? -2.714 5.130 15.246 1.00 89.56 121 LEU A N 1
ATOM 1004 C CA . LEU A 1 121 ? -4.051 5.518 15.698 1.00 89.56 121 LEU A CA 1
ATOM 1005 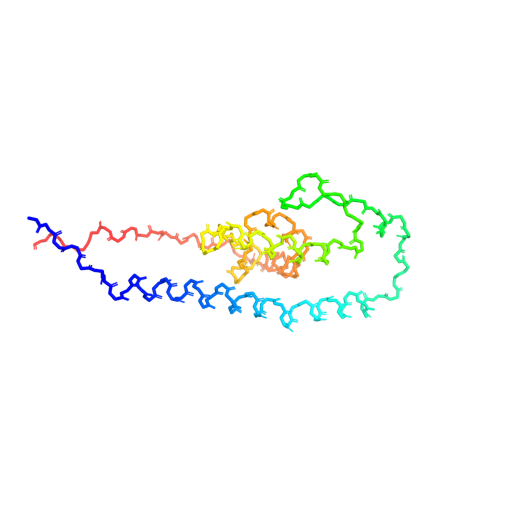C C . LEU A 1 121 ? -4.998 4.315 15.809 1.00 89.56 121 LEU A C 1
ATOM 1007 O O . LEU A 1 121 ? -5.814 4.255 16.724 1.00 89.56 121 LEU A O 1
ATOM 1011 N N . TYR A 1 122 ? -4.912 3.360 14.881 1.00 91.00 122 TYR A N 1
ATOM 1012 C CA . TYR A 1 122 ? -5.726 2.149 14.926 1.00 91.00 122 TYR A CA 1
ATOM 1013 C C . TYR A 1 122 ? -5.448 1.348 16.203 1.00 91.00 122 TYR A C 1
ATOM 1015 O O . TYR A 1 122 ? -6.390 1.004 16.914 1.00 91.00 122 TYR A O 1
ATOM 1023 N N . HIS A 1 123 ? -4.175 1.114 16.530 1.00 92.62 123 HIS A N 1
ATOM 1024 C CA . HIS A 1 123 ? -3.800 0.396 17.747 1.00 92.62 123 HIS A CA 1
ATOM 1025 C C . HIS A 1 123 ? -4.139 1.181 19.019 1.00 92.62 123 HIS A C 1
ATOM 1027 O O . HIS A 1 123 ? -4.669 0.602 19.962 1.00 92.62 123 HIS A O 1
ATOM 1033 N N . GLU A 1 124 ? -3.954 2.502 19.027 1.00 93.75 124 GLU A N 1
ATOM 1034 C CA . GLU A 1 124 ? -4.396 3.355 20.136 1.00 93.75 124 GLU A CA 1
ATOM 1035 C C . GLU A 1 124 ? -5.914 3.245 20.362 1.00 93.75 124 GLU A C 1
ATOM 1037 O O . GLU A 1 124 ? -6.388 3.151 21.498 1.00 93.75 124 GLU A O 1
ATOM 1042 N N . CYS A 1 125 ? -6.701 3.245 19.282 1.00 90.69 125 CYS A N 1
ATOM 1043 C CA . CYS A 1 125 ? -8.135 3.011 19.365 1.00 90.69 125 CYS A CA 1
ATOM 1044 C C . CYS A 1 125 ? -8.441 1.619 19.926 1.00 90.69 125 CYS A C 1
ATOM 1046 O O . CYS A 1 125 ? -9.280 1.530 20.820 1.00 90.69 125 CYS A O 1
ATOM 1048 N N . GLU A 1 126 ? -7.776 0.563 19.449 1.00 90.94 126 GLU A N 1
ATOM 1049 C CA . GLU A 1 126 ? -7.955 -0.807 19.953 1.00 90.94 126 GLU A CA 1
ATOM 1050 C C . GLU A 1 126 ? -7.658 -0.921 21.453 1.00 90.94 126 GLU A C 1
ATOM 1052 O O . GLU A 1 126 ? -8.448 -1.515 22.184 1.00 90.94 126 GLU A O 1
ATOM 1057 N N . GLU A 1 127 ? -6.581 -0.306 21.942 1.00 93.88 127 GLU A N 1
ATOM 1058 C CA . GLU A 1 127 ? -6.227 -0.306 23.368 1.00 93.88 127 GLU A CA 1
ATOM 1059 C C . GLU A 1 127 ? -7.258 0.435 24.227 1.00 93.88 127 GLU A C 1
ATOM 1061 O O . GLU A 1 127 ? -7.556 0.037 25.356 1.00 93.88 127 GLU A O 1
ATOM 1066 N N . LYS A 1 128 ? -7.836 1.517 23.693 1.00 93.94 128 LYS A N 1
ATOM 1067 C CA . LYS A 1 128 ? -8.850 2.327 24.381 1.00 93.94 128 LYS A CA 1
ATOM 1068 C C . LYS A 1 128 ? -10.257 1.735 24.302 1.00 93.94 128 LYS A C 1
ATOM 1070 O O . LYS A 1 128 ? -11.152 2.210 25.012 1.00 93.94 128 LYS A O 1
ATOM 1075 N N . MET A 1 129 ? -10.493 0.724 23.465 1.00 91.38 129 MET A N 1
ATOM 1076 C CA . MET A 1 129 ? -11.795 0.066 23.376 1.00 91.38 129 MET A CA 1
ATOM 1077 C C . MET A 1 129 ? -12.102 -0.679 24.678 1.00 91.38 129 MET A C 1
ATOM 1079 O O . MET A 1 129 ? -11.609 -1.769 24.944 1.00 91.38 129 MET A O 1
ATOM 1083 N N . LYS A 1 130 ? -12.993 -0.098 25.488 1.00 92.25 130 LYS A N 1
ATOM 1084 C CA . LYS A 1 130 ? -13.463 -0.713 26.740 1.00 92.25 130 LYS A CA 1
ATOM 1085 C C . LYS A 1 130 ? -14.260 -2.004 26.516 1.00 92.25 130 LYS A C 1
ATOM 1087 O O . LYS A 1 130 ? -14.293 -2.868 27.388 1.00 92.25 130 LYS A O 1
ATOM 1092 N N . TYR A 1 131 ? -14.950 -2.105 25.385 1.00 91.75 131 TYR A N 1
ATOM 1093 C CA . TYR A 1 131 ? -15.823 -3.226 25.061 1.00 91.75 131 TYR A CA 1
ATOM 1094 C C . TYR A 1 131 ? -15.472 -3.762 23.683 1.00 91.75 131 TYR A C 1
ATOM 1096 O O . TYR A 1 131 ? -15.133 -2.991 22.785 1.00 91.75 131 TYR A O 1
ATOM 1104 N N . SER A 1 132 ? -15.593 -5.076 23.516 1.00 85.50 132 SER A N 1
ATOM 1105 C CA . SER A 1 132 ? -15.398 -5.714 22.219 1.00 85.50 132 SER A CA 1
ATOM 1106 C C . SER A 1 132 ? -16.380 -5.152 21.181 1.00 85.50 132 SER A C 1
ATOM 1108 O O . SER A 1 132 ? -17.542 -4.900 21.523 1.00 85.50 132 SER A O 1
ATOM 1110 N N . PRO A 1 133 ? -15.951 -4.982 19.917 1.00 86.44 133 PRO A N 1
ATOM 1111 C CA . PRO A 1 133 ? -16.844 -4.583 18.840 1.00 86.44 133 PRO A CA 1
ATOM 1112 C C . PRO A 1 133 ? -18.042 -5.528 18.741 1.00 86.44 133 PRO A C 1
ATOM 1114 O O . PRO A 1 133 ? -17.886 -6.750 18.744 1.00 86.44 133 PRO A O 1
ATOM 1117 N N . ILE A 1 134 ? -19.245 -4.960 18.654 1.00 88.00 134 ILE A N 1
ATOM 1118 C CA . ILE A 1 134 ? -20.464 -5.746 18.466 1.00 88.00 134 ILE A CA 1
ATOM 1119 C C . ILE A 1 134 ? -20.442 -6.284 17.030 1.00 88.00 134 ILE A C 1
ATOM 1121 O O . ILE A 1 134 ? -20.385 -5.479 16.094 1.00 88.00 134 ILE A O 1
ATOM 1125 N N . PRO A 1 135 ? -20.485 -7.611 16.823 1.00 86.62 135 PRO A N 1
ATOM 1126 C CA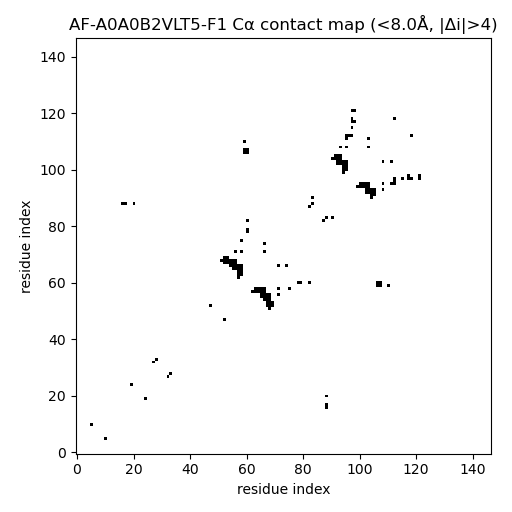 . PRO A 1 135 ? -20.524 -8.169 15.482 1.00 86.62 135 PRO A CA 1
ATOM 1127 C C . PRO A 1 135 ? -21.805 -7.718 14.778 1.00 86.62 135 PRO A C 1
ATOM 1129 O O . PRO A 1 135 ? -22.914 -7.905 15.283 1.00 86.62 135 PRO A O 1
ATOM 1132 N N . ILE A 1 136 ? -21.650 -7.116 13.600 1.00 82.81 136 ILE A N 1
ATOM 1133 C CA . ILE A 1 136 ? -22.779 -6.772 12.740 1.00 82.81 136 ILE A CA 1
ATOM 1134 C C . ILE A 1 136 ? -23.252 -8.077 12.100 1.00 82.81 136 ILE A C 1
ATOM 1136 O O . ILE A 1 136 ? -22.531 -8.679 11.309 1.00 82.81 136 ILE A O 1
ATOM 1140 N N . VAL A 1 137 ? -24.451 -8.534 12.464 1.00 84.19 137 VAL A N 1
ATOM 1141 C CA . VAL A 1 137 ? -25.079 -9.680 11.802 1.00 84.19 137 VAL A CA 1
ATOM 1142 C C . VAL A 1 137 ? -25.557 -9.209 10.434 1.00 84.19 137 VAL A C 1
ATOM 1144 O O . VAL A 1 137 ? -26.484 -8.404 10.344 1.00 84.19 137 VAL A O 1
ATOM 1147 N N . GLU A 1 138 ? -24.916 -9.684 9.369 1.00 75.88 138 GLU A N 1
ATOM 1148 C CA . GLU A 1 138 ? -25.394 -9.475 8.004 1.00 75.88 138 GLU A CA 1
ATOM 1149 C C . GLU A 1 138 ? -26.712 -10.241 7.839 1.00 75.88 138 GLU A C 1
ATOM 1151 O O . GLU A 1 138 ? -26.738 -11.448 7.595 1.00 75.88 138 GLU A O 1
ATOM 1156 N N . THR A 1 139 ? -27.844 -9.566 8.042 1.00 67.56 139 THR A N 1
ATOM 1157 C CA . THR A 1 139 ? -29.142 -10.133 7.689 1.00 67.56 139 THR A CA 1
ATOM 1158 C C . THR A 1 139 ? -29.240 -10.134 6.171 1.00 67.56 139 THR A C 1
ATOM 1160 O O . THR A 1 139 ? -29.500 -9.108 5.543 1.00 67.56 139 THR A O 1
ATOM 1163 N N . ASN A 1 140 ? -28.999 -11.297 5.562 1.00 57.34 140 ASN A N 1
ATOM 1164 C CA . ASN A 1 140 ? -29.285 -11.506 4.149 1.00 57.34 140 ASN A CA 1
ATOM 1165 C C . ASN A 1 140 ? -30.727 -11.062 3.877 1.00 57.34 140 ASN A C 1
ATOM 1167 O O . ASN A 1 140 ? -31.676 -11.565 4.481 1.00 57.34 140 ASN A O 1
ATOM 1171 N N . SER A 1 141 ? -30.882 -10.092 2.982 1.00 55.53 141 SER A N 1
ATOM 1172 C CA . SER A 1 141 ? -32.147 -9.517 2.528 1.00 55.53 141 SER A CA 1
ATOM 1173 C C . SER A 1 141 ? -32.919 -10.481 1.616 1.00 55.53 141 SER A C 1
ATOM 1175 O O . SER A 1 141 ? -33.395 -10.111 0.548 1.00 55.53 141 SER A O 1
ATOM 1177 N N . GLU A 1 142 ? -33.070 -11.730 2.046 1.00 54.06 142 GLU A N 1
ATOM 1178 C CA . GLU A 1 142 ? -33.841 -12.773 1.375 1.00 54.06 142 GLU A CA 1
ATOM 1179 C C . GLU A 1 142 ? -34.964 -13.245 2.304 1.00 54.06 142 GLU A C 1
ATOM 1181 O O . GLU A 1 142 ? -34.918 -14.351 2.826 1.00 54.06 142 GLU A O 1
ATOM 1186 N N . ASN A 1 143 ? -35.945 -12.375 2.584 1.00 49.38 143 ASN A N 1
ATOM 1187 C CA . ASN A 1 143 ? -37.319 -12.760 2.961 1.00 49.38 143 ASN A CA 1
ATOM 1188 C C . ASN A 1 143 ? -38.211 -11.529 3.209 1.00 49.38 143 ASN A C 1
ATOM 1190 O O . ASN A 1 143 ? -38.730 -11.308 4.301 1.00 49.38 143 ASN A O 1
ATOM 1194 N N . ILE A 1 144 ? -38.430 -10.715 2.175 1.00 50.53 144 ILE A N 1
ATOM 1195 C CA . ILE A 1 144 ? -39.590 -9.815 2.137 1.00 50.53 144 ILE A CA 1
ATOM 1196 C C . ILE A 1 144 ? -40.351 -10.127 0.850 1.00 50.53 144 ILE A C 1
ATOM 1198 O O . ILE A 1 144 ? -40.024 -9.598 -0.207 1.00 50.53 144 ILE A O 1
ATOM 1202 N N . GLY A 1 145 ? -41.348 -11.010 0.938 1.00 46.94 145 GLY A N 1
ATOM 1203 C CA . GLY A 1 145 ? -42.350 -11.166 -0.121 1.00 46.94 145 GLY A CA 1
ATOM 1204 C C . GLY A 1 145 ? -42.714 -12.600 -0.491 1.00 46.94 145 GLY A C 1
ATOM 1205 O O . GLY A 1 145 ? -42.454 -13.023 -1.610 1.00 46.94 145 GLY A O 1
ATOM 1206 N N . ALA A 1 146 ? -43.381 -13.319 0.411 1.00 42.41 146 ALA A N 1
ATOM 1207 C CA . ALA A 1 146 ? -44.300 -14.391 0.031 1.00 42.41 146 ALA A CA 1
ATOM 1208 C C . ALA A 1 146 ? -45.390 -14.513 1.104 1.00 42.41 146 ALA A C 1
ATOM 1210 O O . ALA A 1 146 ? -45.258 -15.260 2.075 1.00 42.41 146 ALA A O 1
ATOM 1211 N N . ARG A 1 147 ? -46.447 -13.715 0.956 1.00 36.56 147 ARG A N 1
ATOM 1212 C CA . ARG A 1 147 ? -47.742 -13.943 1.590 1.00 36.56 147 ARG A CA 1
ATOM 1213 C C . ARG A 1 147 ? -48.834 -13.531 0.621 1.00 36.56 147 ARG A C 1
ATOM 1215 O O . ARG A 1 147 ? -48.635 -12.486 -0.035 1.00 36.56 147 ARG A O 1
#

Mean predicted aligned error: 14.2 Å

InterPro domains:
  IPR022776 TRM13/UPF0224 family, U11-48K-like CHHC zinc finger domain [PS51800] (56-83)
  IPR051591 UPF0224 (FAM112) RNA Processing [PTHR21402] (52-130)

Nearest PDB structures (foldseek):
  6x46-assembly1_A  TM=5.069E-01  e=3.220E-04  Mus musculus
  8y6o-assembly1_Y  TM=3.803E-01  e=8.962E-01  Homo sapiens

Radius of gyration: 21.12 Å; Cα contacts (8 Å, |Δi|>4): 86; chains: 1; bounding box: 72×32×58 Å

Organism: Toxocara canis (NCBI:txid6265)

pLDDT: mean 70.57, std 21.87, range [28.3, 95.94]

Secondary structure (DSSP, 8-state):
-------HHHHHHHHHHHHHHHHHHHHHHHSHHHHHHHHHHHS------HHHHHPEEEETTEEEEEEEGGGHHHHHHHHHHHHHHHHGGG--EEEPSS-TT-EEEGGGHHHHHTT-THHHHHHHHHHH-SSPPPP-----S--S---

Sequence (147 aa):
MYYKSKNRWDSYRQAQTRAVGLAQYKAFYSAYQVLFAYEMMNTTSVEMNSEELTRLLTCPYSGDHKIASIDIFLHLAKCRKDYYRKHGPCIDLQKCRYNGCHFVPKPEIEFHERMCHSNELYHECEEKMKYSPIPIVETNSENIGAR